Protein AF-A0A435GAH6-F1 (afdb_monomer_lite)

Radius of gyration: 14.96 Å; chains: 1; bounding box: 28×20×49 Å

Secondary structure (DSSP, 8-state):
--HHHHHHHHHHHHHHHHHHHHHHHHHHHHT-SS--HHHHHHHHHHHTTTGGGS-HHHHHHHHHHHHT-TT--HHHHHHHHT-

Foldseek 3Di:
DDPVVVVVVVVVVVLCPLLCQLLVLLVVVLPDPDDDPVSLVVNCVSNVVSVVSDDPVSLVSSLVSQVPRPDHNVVSNVVSVVD

Sequence (83 aa):
MSSSDFRQIAIRTEAGKAERLFRAAVSAFCSLTRPSRREIAQLEDLTLPLFDEVSVESRRYVAAALSECEYAPTALVRRLAEE

Structure (mmCIF, N/CA/C/O backbone):
data_AF-A0A435GAH6-F1
#
_entry.id   AF-A0A435GAH6-F1
#
loop_
_atom_site.group_PDB
_atom_site.id
_atom_site.type_symbol
_atom_site.label_atom_id
_atom_site.label_alt_id
_atom_site.label_comp_id
_atom_site.label_asym_id
_atom_site.label_entity_id
_atom_site.label_seq_id
_atom_site.pdbx_PDB_ins_code
_atom_site.Cartn_x
_atom_site.Cartn_y
_atom_site.Cartn_z
_atom_site.occupancy
_atom_site.B_iso_or_equiv
_atom_site.auth_seq_id
_atom_site.auth_comp_id
_atom_site.auth_asym_id
_atom_site.auth_atom_id
_atom_site.pdbx_PDB_model_num
ATOM 1 N N . MET A 1 1 ? -5.512 7.734 39.181 1.00 51.84 1 MET A N 1
ATOM 2 C CA . MET A 1 1 ? -5.579 7.398 37.740 1.00 51.84 1 MET A CA 1
ATOM 3 C C . MET A 1 1 ? -6.247 6.037 37.629 1.00 51.84 1 MET A C 1
ATOM 5 O O . MET A 1 1 ? -5.828 5.138 38.349 1.00 51.84 1 MET A O 1
ATOM 9 N N . SER A 1 2 ? -7.335 5.911 36.865 1.00 63.81 2 SER A N 1
ATOM 10 C CA . SER A 1 2 ? -8.175 4.703 36.842 1.00 63.81 2 SER A CA 1
ATOM 11 C C . SER A 1 2 ? -7.702 3.712 35.773 1.00 63.81 2 SER A C 1
ATOM 13 O O . SER A 1 2 ? -7.181 4.113 34.736 1.00 63.81 2 SER A O 1
ATOM 15 N N . SER A 1 3 ? -7.910 2.407 35.983 1.00 63.00 3 SER A N 1
ATOM 16 C CA . SER A 1 3 ? -7.596 1.358 34.991 1.00 63.00 3 SER A CA 1
ATOM 17 C C . SER A 1 3 ? -8.286 1.598 33.634 1.00 63.00 3 SER A C 1
ATOM 19 O O . SER A 1 3 ? -7.738 1.258 32.583 1.00 63.00 3 SER A O 1
ATOM 21 N N . SER A 1 4 ? -9.452 2.250 33.643 1.00 60.19 4 SER A N 1
ATOM 22 C CA . SER A 1 4 ? -10.197 2.632 32.438 1.00 60.19 4 SER A CA 1
ATOM 23 C C . SER A 1 4 ? -9.461 3.662 31.571 1.00 60.19 4 SER A C 1
ATOM 25 O O . SER A 1 4 ? -9.509 3.556 30.345 1.00 60.19 4 SER A O 1
ATOM 27 N N . ASP A 1 5 ? -8.722 4.593 32.186 1.00 53.78 5 ASP A N 1
ATOM 28 C CA . ASP A 1 5 ? -7.938 5.612 31.470 1.00 53.78 5 ASP A CA 1
ATOM 29 C C . ASP A 1 5 ? -6.785 4.954 30.692 1.00 53.78 5 ASP A C 1
ATOM 31 O O . ASP A 1 5 ? -6.539 5.267 29.526 1.00 53.78 5 ASP A O 1
ATOM 35 N N . PHE A 1 6 ? -6.126 3.960 31.299 1.00 58.25 6 PHE A N 1
ATOM 36 C CA . PHE A 1 6 ? -5.056 3.192 30.652 1.00 58.25 6 PHE A CA 1
ATOM 37 C C . PHE A 1 6 ? -5.560 2.367 29.464 1.00 58.25 6 PHE A C 1
ATOM 39 O O . PHE A 1 6 ? -4.894 2.306 28.429 1.00 58.25 6 PHE A O 1
ATOM 46 N N . ARG A 1 7 ? -6.753 1.769 29.571 1.00 54.31 7 ARG A N 1
ATOM 47 C CA . ARG A 1 7 ? -7.363 1.030 28.456 1.00 54.31 7 ARG A CA 1
ATOM 48 C C . ARG A 1 7 ? -7.720 1.950 27.291 1.00 54.31 7 ARG A C 1
ATOM 50 O O . ARG A 1 7 ? -7.470 1.582 26.150 1.00 54.31 7 ARG A O 1
ATOM 57 N N . GLN A 1 8 ? -8.230 3.155 27.550 1.00 55.19 8 GLN A N 1
ATOM 58 C CA . GLN A 1 8 ? -8.518 4.126 26.487 1.00 55.19 8 GLN A CA 1
ATOM 59 C C . GLN A 1 8 ? -7.260 4.599 25.748 1.00 55.19 8 GLN A C 1
ATOM 61 O O . GLN A 1 8 ? -7.296 4.762 24.528 1.00 55.19 8 GLN A O 1
ATOM 66 N N . ILE A 1 9 ? -6.141 4.780 26.452 1.00 57.91 9 ILE A N 1
ATOM 67 C CA . ILE A 1 9 ? -4.857 5.136 25.831 1.00 57.91 9 ILE A CA 1
ATOM 68 C C . ILE A 1 9 ? -4.342 3.983 24.960 1.00 57.91 9 ILE A C 1
ATOM 70 O O . ILE A 1 9 ? -3.947 4.212 23.816 1.00 57.91 9 ILE A O 1
ATOM 74 N N . ALA A 1 10 ? -4.398 2.743 25.453 1.00 57.56 10 ALA A N 1
ATOM 75 C CA . ALA A 1 10 ? -4.006 1.564 24.682 1.00 57.56 10 ALA A CA 1
ATOM 76 C C . ALA A 1 10 ? -4.871 1.390 23.420 1.00 57.56 10 ALA A C 1
ATOM 78 O O . ALA A 1 10 ? -4.330 1.222 22.332 1.00 57.56 10 ALA A O 1
ATOM 79 N N . ILE A 1 11 ? -6.194 1.550 23.531 1.00 56.62 11 ILE A N 1
ATOM 80 C CA . ILE A 1 11 ? -7.129 1.468 22.395 1.00 56.62 11 ILE A CA 1
ATOM 81 C C . ILE A 1 11 ? -6.833 2.548 21.344 1.00 56.62 11 ILE A C 1
ATOM 83 O O . ILE A 1 11 ? -6.803 2.249 20.155 1.00 56.62 11 ILE A O 1
ATOM 87 N N . ARG A 1 12 ? -6.544 3.791 21.756 1.00 58.34 12 ARG A N 1
ATOM 88 C CA . ARG A 1 12 ? -6.112 4.852 20.825 1.00 58.34 12 ARG A CA 1
ATOM 89 C C . ARG A 1 12 ? -4.772 4.538 20.155 1.00 58.34 12 ARG A C 1
ATOM 91 O O . ARG A 1 12 ? -4.556 4.914 19.007 1.00 58.34 12 ARG A O 1
ATOM 98 N N . THR A 1 13 ? -3.878 3.854 20.863 1.00 58.91 13 THR A N 1
ATOM 99 C CA . THR A 1 13 ? -2.556 3.474 20.350 1.00 58.91 13 THR A CA 1
ATOM 100 C C . THR A 1 13 ? -2.653 2.350 19.314 1.00 58.91 13 THR A C 1
ATOM 102 O O . THR A 1 13 ? -1.956 2.412 18.298 1.00 58.91 13 THR A O 1
ATOM 105 N N . GLU A 1 14 ? -3.534 1.373 19.545 1.00 60.66 14 GLU A N 1
ATOM 106 C CA . GLU A 1 14 ? -3.840 0.274 18.617 1.00 60.66 14 GLU A CA 1
ATOM 107 C C . GLU A 1 14 ? -4.611 0.770 17.386 1.00 60.66 14 GLU A C 1
ATOM 109 O O . GLU A 1 14 ? -4.227 0.444 16.267 1.00 60.66 14 GLU A O 1
ATOM 114 N N . ALA A 1 15 ? -5.602 1.656 17.558 1.00 61.41 15 ALA A N 1
ATOM 115 C CA . ALA A 1 15 ? -6.337 2.256 16.438 1.00 61.41 15 ALA A CA 1
ATOM 116 C C . ALA A 1 15 ? -5.417 3.024 15.466 1.00 61.41 15 ALA A C 1
ATOM 118 O O . ALA A 1 15 ? -5.653 3.046 14.265 1.00 61.41 15 ALA A O 1
ATOM 119 N N . GLY A 1 16 ? -4.326 3.616 15.965 1.00 83.38 16 GLY A N 1
ATOM 120 C CA . GLY A 1 16 ? -3.313 4.276 15.134 1.00 83.38 16 GLY A CA 1
ATOM 121 C C . GLY A 1 16 ? -2.161 3.369 14.687 1.00 83.38 16 GLY A C 1
ATOM 122 O O . GLY A 1 16 ? -1.208 3.852 14.073 1.00 83.38 16 GLY A O 1
ATOM 123 N N . LYS A 1 17 ? -2.154 2.083 15.049 1.00 90.31 17 LYS A N 1
ATOM 124 C CA . LYS A 1 17 ? -1.058 1.165 14.711 1.00 90.31 17 LYS A CA 1
ATOM 125 C C . LYS A 1 17 ? -1.123 0.738 13.249 1.00 90.31 17 LYS A C 1
ATOM 127 O O . LYS A 1 17 ? -0.107 0.871 12.573 1.00 90.31 17 LYS A O 1
ATOM 132 N N . ALA A 1 18 ? -2.292 0.300 12.775 1.00 93.69 18 ALA A N 1
ATOM 133 C CA . ALA A 1 18 ? -2.516 -0.029 11.365 1.00 93.69 18 ALA A CA 1
ATOM 134 C C . ALA A 1 18 ? -2.180 1.175 10.474 1.00 93.69 18 ALA A C 1
ATOM 136 O O . ALA A 1 18 ? -1.366 1.060 9.564 1.00 93.69 18 ALA A O 1
ATOM 137 N N . GLU A 1 19 ? -2.676 2.358 10.845 1.00 95.06 19 GLU A N 1
ATOM 138 C CA . GLU A 1 19 ? -2.409 3.627 10.157 1.00 95.06 19 GLU A CA 1
ATOM 139 C C . GLU A 1 19 ? -0.914 3.935 10.020 1.00 95.06 19 GLU A C 1
ATOM 141 O O . GLU A 1 19 ? -0.405 4.213 8.931 1.00 95.06 19 GLU A O 1
ATOM 146 N N . ARG A 1 20 ? -0.180 3.868 11.136 1.00 94.56 20 ARG A N 1
ATOM 147 C CA . ARG A 1 20 ? 1.262 4.136 11.141 1.00 94.56 20 ARG A CA 1
ATOM 148 C C . ARG A 1 20 ? 2.029 3.096 10.340 1.00 94.56 20 ARG A C 1
ATOM 150 O O . ARG A 1 20 ? 2.927 3.478 9.600 1.00 94.56 20 ARG A O 1
ATOM 157 N N . LEU A 1 21 ? 1.688 1.816 10.482 1.00 96.38 21 LEU A N 1
ATOM 158 C CA . LEU A 1 21 ? 2.365 0.729 9.781 1.00 96.38 21 LEU A CA 1
ATOM 159 C C . LEU A 1 21 ? 2.141 0.819 8.269 1.00 96.38 21 LEU A C 1
ATOM 161 O O . LEU A 1 21 ? 3.103 0.747 7.513 1.00 96.38 21 LEU A O 1
ATOM 165 N N . PHE A 1 22 ? 0.900 1.058 7.847 1.00 97.25 22 PHE A N 1
ATOM 166 C CA . PHE A 1 22 ? 0.517 1.199 6.446 1.00 97.25 22 PHE A CA 1
ATOM 167 C C . PHE A 1 22 ? 1.262 2.358 5.776 1.00 97.25 22 PHE A C 1
ATOM 169 O O . PHE A 1 22 ? 1.947 2.164 4.772 1.00 97.25 22 PHE A O 1
ATOM 176 N N . ARG A 1 23 ? 1.221 3.555 6.380 1.00 96.75 23 ARG A N 1
ATOM 177 C CA . ARG A 1 23 ? 1.923 4.729 5.838 1.00 96.75 23 ARG A CA 1
ATOM 178 C C . ARG A 1 23 ? 3.438 4.546 5.863 1.00 96.75 23 ARG A C 1
ATOM 180 O O . ARG A 1 23 ? 4.082 4.807 4.855 1.00 96.75 23 ARG A O 1
ATOM 187 N N . ALA A 1 24 ? 4.005 4.071 6.974 1.00 97.50 24 ALA A N 1
ATOM 188 C CA . ALA A 1 24 ? 5.451 3.908 7.104 1.00 97.50 24 ALA A CA 1
ATOM 189 C C . ALA A 1 24 ? 6.016 2.863 6.132 1.00 97.50 24 ALA A C 1
ATOM 191 O O . ALA A 1 24 ? 7.072 3.100 5.552 1.00 97.50 24 ALA A O 1
ATOM 192 N N . ALA A 1 25 ? 5.322 1.739 5.925 1.00 97.81 25 ALA A N 1
ATOM 193 C CA . ALA A 1 25 ? 5.748 0.708 4.983 1.00 97.81 25 ALA A CA 1
ATOM 194 C C . ALA A 1 25 ? 5.786 1.237 3.545 1.00 97.81 25 ALA A C 1
ATOM 196 O O . ALA A 1 25 ? 6.774 1.028 2.843 1.00 97.81 25 ALA A O 1
ATOM 197 N N . VAL A 1 26 ? 4.756 1.983 3.132 1.00 97.88 26 VAL A N 1
ATOM 198 C CA . VAL A 1 26 ? 4.715 2.611 1.805 1.00 97.88 26 VAL A CA 1
ATOM 199 C C . VAL A 1 26 ? 5.800 3.677 1.672 1.00 97.88 26 VAL A C 1
ATOM 201 O O . VAL A 1 26 ? 6.541 3.658 0.695 1.00 97.88 26 VAL A O 1
ATOM 204 N N . SER A 1 27 ? 5.965 4.566 2.658 1.00 96.75 27 SER A N 1
ATOM 205 C CA . SER A 1 27 ? 7.031 5.577 2.632 1.00 96.75 27 SER A CA 1
ATOM 206 C C . SER A 1 27 ? 8.423 4.945 2.545 1.00 96.75 27 SER A C 1
ATOM 208 O O . SER A 1 27 ? 9.270 5.422 1.792 1.00 96.75 27 SER A O 1
ATOM 210 N N . ALA A 1 28 ? 8.663 3.862 3.290 1.00 96.81 28 ALA A N 1
ATOM 211 C CA . ALA A 1 28 ? 9.920 3.125 3.241 1.00 96.81 28 ALA A CA 1
ATOM 212 C C . ALA A 1 28 ? 10.126 2.464 1.873 1.00 96.81 28 ALA A C 1
ATOM 214 O O . ALA A 1 28 ? 11.208 2.573 1.301 1.00 96.81 28 ALA A O 1
ATOM 215 N N . PHE A 1 29 ? 9.092 1.843 1.308 1.00 97.69 29 PHE A N 1
ATOM 216 C CA . PHE A 1 29 ? 9.162 1.245 -0.021 1.00 97.69 29 PHE A CA 1
ATOM 217 C C . PHE A 1 29 ? 9.447 2.281 -1.115 1.00 97.69 29 PHE A C 1
ATOM 219 O O . PHE A 1 29 ? 10.324 2.052 -1.941 1.00 97.69 29 PHE A O 1
ATOM 226 N N . CYS A 1 30 ? 8.792 3.446 -1.090 1.00 96.06 30 CYS A N 1
ATOM 227 C CA . CYS A 1 30 ? 9.041 4.515 -2.063 1.00 96.06 30 CYS A CA 1
ATOM 228 C C . CYS A 1 30 ? 10.469 5.087 -1.986 1.00 96.06 30 CYS A C 1
ATOM 230 O O . CYS A 1 30 ? 10.912 5.736 -2.928 1.00 96.06 30 CYS A O 1
ATOM 232 N N . SER A 1 31 ? 11.211 4.841 -0.898 1.00 95.12 31 SER A N 1
ATOM 233 C CA . SER A 1 31 ? 12.633 5.204 -0.805 1.00 95.12 31 SER A CA 1
ATOM 234 C C . SER A 1 31 ? 13.572 4.221 -1.522 1.00 95.12 31 SER A C 1
ATOM 236 O O . SER A 1 31 ? 14.752 4.520 -1.714 1.00 95.12 31 SER A O 1
ATOM 238 N N . LEU A 1 32 ? 13.068 3.054 -1.945 1.00 95.06 32 LEU A N 1
ATOM 239 C CA . LEU A 1 32 ? 13.835 2.066 -2.696 1.00 95.06 32 LEU A CA 1
ATOM 240 C C . LEU A 1 32 ? 13.968 2.509 -4.154 1.00 95.06 32 LEU A C 1
ATOM 242 O O . LEU A 1 32 ? 12.985 2.645 -4.873 1.00 95.06 32 LEU A O 1
ATOM 246 N N . THR A 1 33 ? 15.202 2.673 -4.626 1.00 92.44 33 THR A N 1
ATOM 247 C CA . THR A 1 33 ? 15.461 3.103 -6.011 1.00 92.44 33 THR A CA 1
ATOM 248 C C . THR A 1 33 ? 15.050 2.047 -7.042 1.00 92.44 33 THR A C 1
ATOM 250 O O . THR A 1 33 ? 14.622 2.386 -8.139 1.00 92.44 33 THR A O 1
ATOM 253 N N . ARG A 1 34 ? 15.225 0.759 -6.716 1.00 94.62 34 ARG A N 1
ATOM 254 C CA . ARG A 1 34 ? 14.899 -0.387 -7.583 1.00 94.62 34 ARG A CA 1
ATOM 255 C C . ARG A 1 34 ? 14.439 -1.570 -6.728 1.00 94.62 34 ARG A C 1
ATOM 257 O O . ARG A 1 34 ? 15.243 -2.469 -6.473 1.00 94.62 34 ARG A O 1
ATOM 264 N N . PRO A 1 35 ? 13.192 -1.555 -6.233 1.00 95.38 35 PRO A N 1
ATOM 265 C CA . PRO A 1 35 ? 12.678 -2.646 -5.423 1.00 95.38 35 PRO A CA 1
ATOM 266 C C . PRO A 1 35 ? 12.628 -3.943 -6.237 1.00 95.38 35 PRO A C 1
ATOM 268 O O . PRO A 1 35 ? 12.245 -3.981 -7.408 1.00 95.38 35 PRO A O 1
ATOM 271 N N . SER A 1 36 ? 13.028 -5.036 -5.603 1.00 97.69 36 SER A N 1
ATOM 272 C CA . SER A 1 36 ? 12.916 -6.382 -6.144 1.00 97.69 36 SER A CA 1
ATOM 273 C C . SER A 1 36 ? 11.460 -6.846 -6.174 1.00 97.69 36 SER A C 1
ATOM 275 O O . SER A 1 36 ? 10.609 -6.391 -5.410 1.00 97.69 36 SER A O 1
ATOM 277 N N . ARG A 1 37 ? 11.175 -7.860 -7.001 1.00 97.25 37 ARG A N 1
ATOM 278 C CA . ARG A 1 37 ? 9.853 -8.515 -7.022 1.00 97.25 37 ARG A CA 1
ATOM 279 C C . ARG A 1 37 ? 9.429 -9.036 -5.646 1.00 97.25 37 ARG A C 1
ATOM 281 O O . ARG A 1 37 ? 8.244 -9.041 -5.340 1.00 97.25 37 ARG A O 1
ATOM 288 N N . ARG A 1 38 ? 10.393 -9.468 -4.824 1.00 98.00 38 ARG A N 1
ATOM 289 C CA . ARG A 1 38 ? 10.135 -9.934 -3.459 1.00 98.00 38 ARG A CA 1
ATOM 290 C C . ARG A 1 38 ? 9.724 -8.786 -2.540 1.00 98.00 38 ARG A C 1
ATOM 292 O O . ARG A 1 38 ? 8.787 -8.966 -1.780 1.00 98.00 38 ARG A O 1
ATOM 299 N N . GLU A 1 39 ? 10.397 -7.641 -2.605 1.00 97.94 39 GLU A N 1
ATOM 300 C CA . GLU A 1 39 ? 10.045 -6.467 -1.790 1.00 97.94 39 GLU A CA 1
ATOM 301 C C . GLU A 1 39 ? 8.667 -5.915 -2.162 1.00 97.94 39 GLU A C 1
ATOM 303 O O . GLU A 1 39 ? 7.902 -5.556 -1.273 1.00 97.94 39 GLU A O 1
ATOM 308 N N . ILE A 1 40 ? 8.318 -5.926 -3.455 1.00 98.44 40 ILE A N 1
ATOM 309 C CA . ILE A 1 40 ? 6.969 -5.579 -3.924 1.00 98.44 40 ILE A CA 1
ATOM 310 C C . ILE A 1 40 ? 5.930 -6.519 -3.302 1.00 98.44 40 ILE A C 1
ATOM 312 O O . ILE A 1 40 ? 4.991 -6.050 -2.665 1.00 98.44 40 ILE A O 1
ATOM 316 N N . ALA A 1 41 ? 6.128 -7.835 -3.427 1.00 98.25 41 ALA A N 1
ATOM 317 C CA . ALA A 1 41 ? 5.205 -8.821 -2.867 1.00 98.25 41 ALA A CA 1
ATOM 318 C C . ALA A 1 41 ? 5.086 -8.696 -1.339 1.00 98.25 41 ALA A C 1
ATOM 320 O O . ALA A 1 41 ? 3.987 -8.714 -0.804 1.00 98.25 41 ALA A O 1
ATOM 321 N N . GLN A 1 42 ? 6.20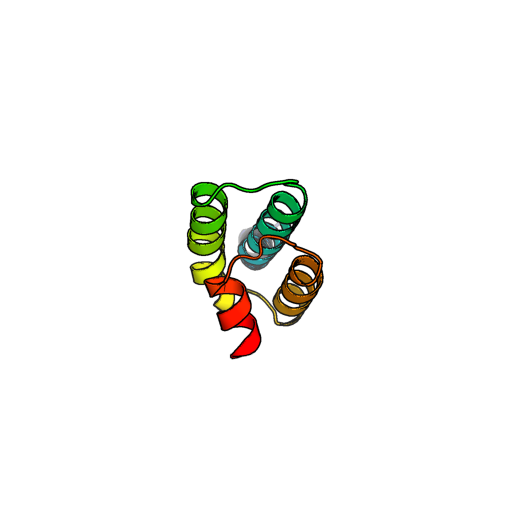1 -8.486 -0.632 1.00 98.25 42 GLN A N 1
ATOM 322 C CA . GLN A 1 42 ? 6.195 -8.297 0.821 1.00 98.25 42 GLN A CA 1
ATOM 323 C C . GLN A 1 42 ? 5.458 -7.026 1.251 1.00 98.25 42 GLN A C 1
ATOM 325 O O . GLN A 1 42 ? 4.792 -7.036 2.287 1.00 98.25 42 GLN A O 1
ATOM 330 N N . LEU A 1 43 ? 5.564 -5.938 0.481 1.00 98.50 43 LEU A N 1
ATOM 331 C CA . LEU A 1 43 ? 4.772 -4.741 0.737 1.00 98.50 43 LEU A CA 1
ATOM 332 C C . LEU A 1 43 ? 3.280 -5.036 0.558 1.00 98.50 43 LEU A C 1
ATOM 334 O O . LEU A 1 43 ? 2.483 -4.642 1.407 1.00 98.50 43 LEU A O 1
ATOM 338 N N . GLU A 1 44 ? 2.891 -5.713 -0.521 1.00 98.31 44 GLU A N 1
ATOM 339 C CA . GLU A 1 44 ? 1.491 -6.063 -0.794 1.00 98.31 44 GLU A CA 1
ATOM 340 C C . GLU A 1 44 ? 0.921 -6.996 0.280 1.00 98.31 44 GLU A C 1
ATOM 342 O O . GLU A 1 44 ? -0.137 -6.704 0.837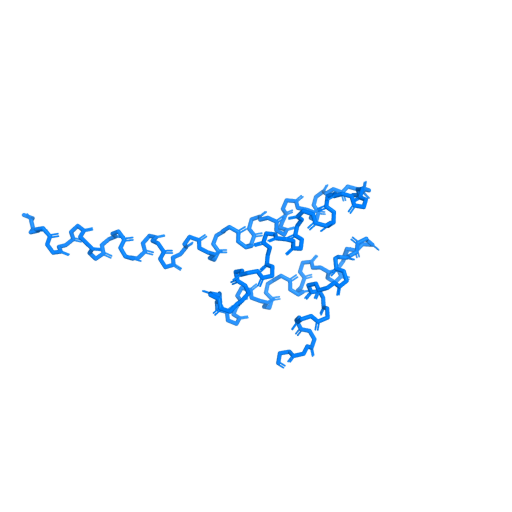 1.00 98.31 44 GLU A O 1
ATOM 347 N N . ASP A 1 45 ? 1.661 -8.041 0.653 1.00 98.31 45 ASP A N 1
ATOM 348 C CA . ASP A 1 45 ? 1.300 -8.978 1.722 1.00 98.31 45 ASP A CA 1
ATOM 349 C C . ASP A 1 45 ? 1.086 -8.266 3.067 1.00 98.31 45 ASP A C 1
ATOM 351 O O . ASP A 1 45 ? 0.242 -8.674 3.865 1.00 98.31 45 ASP A O 1
ATOM 355 N N . LEU A 1 46 ? 1.834 -7.188 3.329 1.00 97.81 46 LEU A N 1
ATOM 356 C CA . LEU A 1 46 ? 1.692 -6.377 4.537 1.00 97.81 46 LEU A CA 1
ATOM 357 C C . LEU A 1 46 ? 0.518 -5.394 4.459 1.00 97.81 46 LEU A C 1
ATOM 359 O O . LEU A 1 46 ? -0.179 -5.179 5.448 1.00 97.81 46 LEU A O 1
ATOM 363 N N . THR A 1 47 ? 0.335 -4.735 3.318 1.00 97.81 47 THR A N 1
ATOM 364 C CA . THR A 1 47 ? -0.567 -3.580 3.191 1.00 97.81 47 THR A CA 1
ATOM 365 C C . THR A 1 47 ? -1.996 -3.974 2.846 1.00 97.81 47 THR A C 1
ATOM 367 O O . THR A 1 47 ? -2.922 -3.348 3.357 1.00 97.81 47 THR A O 1
ATOM 370 N N . LEU A 1 48 ? -2.206 -5.020 2.041 1.00 98.19 48 LEU A N 1
ATOM 371 C CA . LEU A 1 48 ? -3.547 -5.456 1.642 1.00 98.19 48 LEU A CA 1
ATOM 372 C C . LEU A 1 48 ? -4.425 -5.875 2.835 1.00 98.19 48 LEU A C 1
ATOM 374 O O . LEU A 1 48 ? -5.576 -5.443 2.869 1.00 98.19 48 LEU A O 1
ATOM 378 N N . PRO A 1 49 ? -3.928 -6.622 3.844 1.00 97.12 49 PRO A N 1
ATOM 379 C CA . PRO A 1 49 ? -4.729 -6.943 5.027 1.00 97.12 49 PRO A CA 1
ATOM 380 C C . PRO A 1 49 ? -5.092 -5.718 5.875 1.00 97.12 49 PRO A C 1
ATOM 382 O O . PRO A 1 49 ? -6.128 -5.714 6.526 1.00 97.12 49 PRO A O 1
ATOM 385 N N . LEU A 1 50 ? -4.256 -4.675 5.862 1.00 96.38 50 LEU A N 1
ATOM 386 C CA . LEU A 1 50 ? -4.469 -3.450 6.642 1.00 96.38 50 LEU A CA 1
ATOM 387 C C . LEU A 1 50 ? -5.388 -2.445 5.937 1.00 96.38 50 LEU A C 1
ATOM 389 O O . LEU A 1 50 ? -5.799 -1.464 6.551 1.00 96.38 50 LEU A O 1
ATOM 393 N N . PHE A 1 51 ? -5.688 -2.652 4.654 1.00 96.69 51 PHE A N 1
ATOM 394 C CA . PHE A 1 51 ? -6.345 -1.662 3.804 1.00 96.69 51 PHE A CA 1
ATOM 395 C C . PHE A 1 51 ? -7.716 -1.218 4.333 1.00 96.69 51 PHE A C 1
ATOM 397 O O . PHE A 1 51 ? -8.024 -0.027 4.333 1.00 96.69 51 PHE A O 1
ATOM 404 N N . ASP A 1 52 ? -8.519 -2.166 4.819 1.00 95.12 52 ASP A N 1
ATOM 405 C CA . ASP A 1 52 ? -9.859 -1.889 5.349 1.00 95.12 52 ASP A CA 1
ATOM 406 C C . ASP A 1 52 ? -9.819 -1.391 6.813 1.00 95.12 52 ASP A C 1
ATOM 408 O O . ASP A 1 52 ? -10.819 -0.896 7.333 1.00 95.12 52 ASP A O 1
ATOM 412 N N . GLU A 1 53 ? -8.659 -1.478 7.475 1.00 94.75 53 GLU A N 1
ATOM 413 C CA . GLU A 1 53 ? -8.436 -0.997 8.846 1.00 94.75 53 GLU A CA 1
ATOM 414 C C . GLU A 1 53 ? -7.952 0.463 8.901 1.00 94.75 53 GLU A C 1
ATOM 416 O O . GLU A 1 53 ? -7.879 1.049 9.983 1.00 94.75 53 GLU A O 1
ATOM 421 N N . VAL A 1 54 ? -7.620 1.063 7.752 1.00 95.31 54 VAL A N 1
ATOM 422 C CA . VAL A 1 54 ? -7.099 2.432 7.663 1.00 95.31 54 VAL A CA 1
ATOM 423 C C . VAL A 1 54 ? -8.120 3.428 7.114 1.00 95.31 54 VAL A C 1
ATOM 425 O O . VAL A 1 54 ? -8.988 3.141 6.280 1.00 95.31 54 VAL A O 1
ATOM 428 N N . SER A 1 55 ? -8.000 4.667 7.573 1.00 94.75 55 SER A N 1
ATOM 429 C CA . SER A 1 55 ? -8.816 5.782 7.120 1.00 94.75 55 SER A CA 1
ATOM 430 C C . SER A 1 55 ? -8.621 6.068 5.631 1.00 94.75 55 SER A C 1
ATOM 432 O O . SER A 1 55 ? -7.587 5.784 5.019 1.00 94.75 55 SER A O 1
ATOM 434 N N . VAL A 1 56 ? -9.633 6.704 5.044 1.00 95.94 56 VAL A N 1
ATOM 435 C CA . VAL A 1 56 ? -9.570 7.207 3.664 1.00 95.94 56 VAL A CA 1
ATOM 436 C C . VAL A 1 56 ? -8.413 8.205 3.496 1.00 95.94 56 VAL A C 1
ATOM 438 O O . VAL A 1 56 ? -7.799 8.280 2.437 1.00 95.94 56 VAL A O 1
ATOM 441 N N . GLU A 1 57 ? -8.069 8.968 4.539 1.00 95.31 57 GLU A N 1
ATOM 442 C CA . GLU A 1 57 ? -6.941 9.904 4.495 1.00 95.31 57 GLU A CA 1
ATOM 443 C C . GLU A 1 57 ? -5.603 9.180 4.294 1.00 95.31 57 GLU A C 1
ATOM 445 O O . GLU A 1 57 ? -4.809 9.576 3.438 1.00 95.31 57 GLU A O 1
ATOM 450 N N . SER A 1 58 ? -5.370 8.080 5.010 1.00 95.75 58 SER A N 1
ATOM 451 C CA . SER A 1 58 ? -4.166 7.266 4.823 1.00 95.75 58 SER A CA 1
ATOM 452 C C . SER A 1 58 ? -4.120 6.580 3.465 1.00 95.75 58 SER A C 1
ATOM 454 O O . SER A 1 58 ? -3.051 6.526 2.855 1.00 95.75 58 SER A O 1
ATOM 456 N N . ARG A 1 59 ? -5.262 6.117 2.945 1.00 97.94 59 ARG A N 1
ATOM 457 C CA . ARG A 1 59 ? -5.357 5.571 1.581 1.00 97.94 59 ARG A CA 1
ATOM 458 C C . ARG A 1 59 ? -5.013 6.619 0.526 1.00 97.94 59 ARG A C 1
ATOM 460 O O . ARG A 1 59 ? -4.177 6.355 -0.334 1.00 97.94 59 ARG A O 1
ATOM 467 N N . ARG A 1 60 ? -5.530 7.846 0.660 1.00 97.50 60 ARG A N 1
ATOM 468 C CA . ARG A 1 60 ? -5.155 8.984 -0.202 1.00 97.50 60 ARG A CA 1
ATOM 469 C C . ARG A 1 60 ? -3.671 9.321 -0.117 1.00 97.50 60 ARG A C 1
ATOM 471 O O . ARG A 1 60 ? -3.048 9.555 -1.147 1.00 97.50 60 ARG A O 1
ATOM 478 N N . TYR A 1 61 ? -3.099 9.329 1.088 1.00 96.19 61 TYR A N 1
ATOM 479 C CA . TYR A 1 61 ? -1.663 9.545 1.269 1.00 96.19 61 TYR A CA 1
ATOM 480 C C . TYR A 1 61 ? -0.837 8.492 0.520 1.00 96.19 61 TYR A C 1
ATOM 482 O O . TYR A 1 61 ? 0.111 8.838 -0.178 1.00 96.19 61 TYR A O 1
ATOM 490 N N . VAL A 1 62 ? -1.211 7.2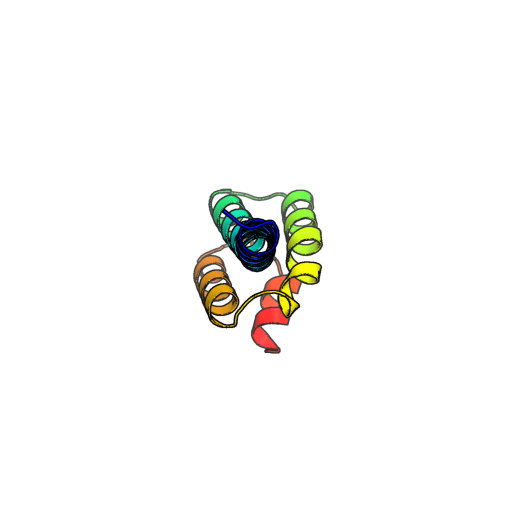17 0.638 1.00 97.69 62 VAL A N 1
ATOM 491 C CA . VAL A 1 62 ? -0.525 6.115 -0.045 1.00 97.69 62 VAL A CA 1
ATOM 492 C C . VAL A 1 62 ? -0.699 6.196 -1.560 1.00 97.69 62 VAL A C 1
ATOM 494 O O . VAL A 1 62 ? 0.285 6.054 -2.276 1.00 97.69 62 VAL A O 1
ATOM 497 N N . ALA A 1 63 ? -1.900 6.494 -2.059 1.00 97.75 63 ALA A N 1
ATOM 498 C CA . ALA A 1 63 ? -2.133 6.697 -3.489 1.00 97.75 63 ALA A CA 1
ATOM 499 C C . ALA A 1 63 ? -1.245 7.814 -4.060 1.00 97.75 63 ALA A C 1
ATOM 501 O O . ALA A 1 63 ? -0.653 7.648 -5.125 1.00 97.75 63 ALA A O 1
ATOM 502 N N . ALA A 1 64 ? -1.099 8.922 -3.327 1.00 97.38 64 ALA A N 1
ATOM 503 C CA . ALA A 1 64 ? -0.199 10.006 -3.704 1.00 97.38 64 ALA A CA 1
ATOM 504 C C . ALA A 1 64 ? 1.278 9.581 -3.664 1.00 97.38 64 ALA A C 1
ATOM 506 O O . ALA A 1 64 ? 2.022 9.896 -4.580 1.00 97.38 64 ALA A O 1
ATOM 507 N N . ALA A 1 65 ? 1.708 8.833 -2.645 1.00 96.12 65 ALA A N 1
ATOM 508 C CA . ALA A 1 65 ? 3.091 8.361 -2.552 1.00 96.12 65 ALA A CA 1
ATOM 509 C C . ALA A 1 65 ? 3.461 7.361 -3.665 1.00 96.12 65 ALA A C 1
ATOM 511 O O . ALA A 1 65 ? 4.612 7.311 -4.095 1.00 96.12 65 ALA A O 1
ATOM 512 N N . LEU A 1 66 ? 2.501 6.554 -4.122 1.00 96.69 66 LEU A N 1
ATOM 513 C CA . LEU A 1 66 ? 2.713 5.553 -5.168 1.00 96.69 66 LEU A CA 1
ATOM 514 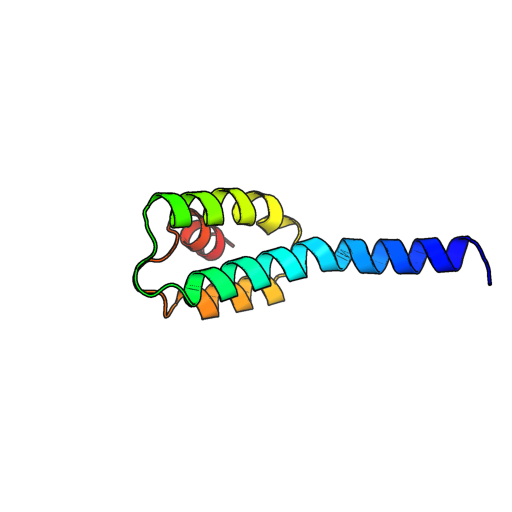C C . LEU A 1 66 ? 2.624 6.122 -6.588 1.00 96.69 66 LEU A C 1
ATOM 516 O O . LEU A 1 66 ? 3.140 5.487 -7.505 1.00 96.69 66 LEU A O 1
ATOM 520 N N . SER A 1 67 ? 2.009 7.291 -6.794 1.00 95.50 67 SER A N 1
ATOM 521 C CA . SER A 1 67 ? 1.885 7.893 -8.132 1.00 95.50 67 SER A CA 1
ATOM 522 C C . SER A 1 67 ? 3.239 8.275 -8.741 1.00 95.50 67 SER A C 1
ATOM 524 O O . SER A 1 67 ? 3.382 8.295 -9.962 1.00 95.50 67 SER A O 1
ATOM 526 N N . GLU A 1 68 ? 4.23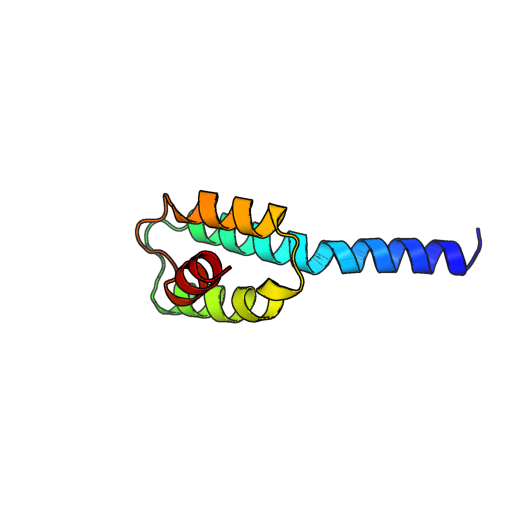6 8.527 -7.893 1.00 90.25 68 GLU A N 1
ATOM 527 C CA . GLU A 1 68 ? 5.614 8.842 -8.278 1.00 90.25 68 GLU A CA 1
ATOM 528 C C . GLU A 1 68 ? 6.526 7.599 -8.292 1.00 90.25 68 GLU A C 1
ATOM 530 O O . GLU A 1 68 ? 7.719 7.697 -8.577 1.00 90.25 68 GLU A O 1
ATOM 535 N N . CYS A 1 69 ? 5.991 6.411 -7.986 1.00 92.81 69 CYS A N 1
ATOM 536 C CA . CYS A 1 69 ? 6.773 5.184 -7.894 1.00 92.81 69 CYS A CA 1
ATOM 537 C C . CYS A 1 69 ? 6.883 4.483 -9.258 1.00 92.81 69 CYS A C 1
ATOM 539 O O . CYS A 1 69 ? 5.899 3.965 -9.783 1.00 92.81 69 CYS A O 1
ATOM 541 N N . GLU A 1 70 ? 8.100 4.398 -9.807 1.00 93.25 70 GLU A N 1
ATOM 542 C CA . GLU A 1 70 ? 8.373 3.709 -11.083 1.00 93.25 70 GLU A CA 1
ATOM 543 C C . GLU A 1 70 ? 8.003 2.212 -11.036 1.00 93.25 70 GLU A C 1
ATOM 545 O O . GLU A 1 70 ? 7.496 1.658 -12.011 1.00 93.25 70 GLU A O 1
ATOM 550 N N . TYR A 1 71 ? 8.213 1.562 -9.887 1.00 94.50 71 TYR A N 1
ATOM 551 C CA . TYR A 1 71 ? 7.980 0.130 -9.672 1.00 94.50 71 TYR A CA 1
ATOM 552 C C . TYR A 1 71 ? 6.836 -0.097 -8.676 1.00 94.50 71 TYR A C 1
ATOM 554 O O . TYR A 1 71 ? 7.028 -0.677 -7.606 1.00 94.50 71 TYR A O 1
ATOM 562 N N . ALA A 1 72 ? 5.645 0.398 -9.013 1.00 94.44 72 ALA A N 1
ATOM 563 C CA . ALA A 1 72 ? 4.507 0.393 -8.100 1.00 94.44 72 ALA A CA 1
ATOM 564 C C . ALA A 1 72 ? 3.932 -1.023 -7.814 1.00 94.44 72 ALA A C 1
ATOM 566 O O . ALA A 1 72 ? 3.817 -1.847 -8.731 1.00 94.44 72 ALA A O 1
ATOM 567 N N . PRO A 1 73 ? 3.500 -1.302 -6.564 1.00 97.31 73 PRO A N 1
ATOM 568 C CA . PRO A 1 73 ? 2.822 -2.543 -6.177 1.00 97.31 73 PRO A CA 1
ATOM 569 C C . PRO A 1 73 ? 1.426 -2.620 -6.812 1.00 97.31 73 PRO A C 1
ATOM 571 O O . PRO A 1 73 ? 0.485 -1.937 -6.401 1.00 97.31 73 PRO A O 1
ATOM 574 N N . THR A 1 74 ? 1.294 -3.433 -7.860 1.00 97.62 74 THR A N 1
ATOM 575 C CA . THR A 1 74 ? 0.108 -3.456 -8.729 1.00 97.62 74 THR A CA 1
ATOM 576 C C . T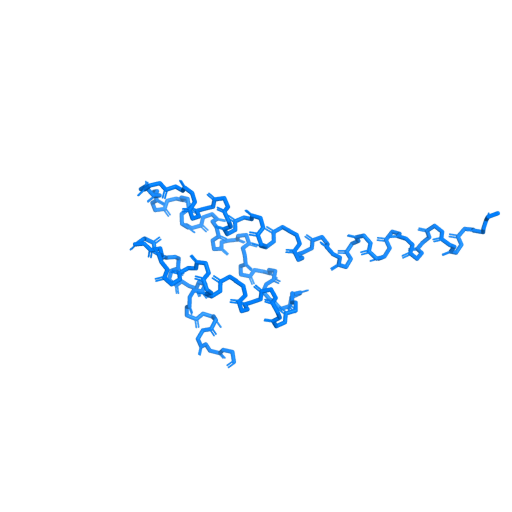HR A 1 74 ? -1.169 -3.862 -7.992 1.00 97.62 74 THR A C 1
ATOM 578 O O . THR A 1 74 ? -2.223 -3.287 -8.260 1.00 97.62 74 THR A O 1
ATOM 581 N N . ALA A 1 75 ? -1.109 -4.820 -7.065 1.00 98.00 75 ALA A N 1
ATOM 582 C CA . ALA A 1 75 ? -2.286 -5.267 -6.324 1.00 98.00 75 ALA A CA 1
ATOM 583 C C . ALA A 1 75 ? -2.805 -4.165 -5.393 1.00 98.00 75 ALA A C 1
ATOM 585 O O . ALA A 1 75 ? -4.009 -3.912 -5.346 1.00 98.00 75 ALA A O 1
ATOM 586 N N . LEU A 1 76 ? -1.897 -3.460 -4.713 1.00 97.94 76 LEU A N 1
ATOM 587 C CA . LEU A 1 76 ? -2.254 -2.339 -3.845 1.00 97.94 76 LEU A CA 1
ATOM 588 C C . LEU A 1 76 ? -2.796 -1.149 -4.649 1.00 97.94 76 LEU A C 1
ATOM 590 O O . LEU A 1 76 ? -3.831 -0.594 -4.287 1.00 97.94 76 LEU A O 1
ATOM 594 N N . VAL A 1 77 ? -2.150 -0.784 -5.764 1.00 97.88 77 VAL A N 1
ATOM 595 C CA . VAL A 1 77 ? -2.626 0.292 -6.656 1.00 97.88 77 VAL A CA 1
ATOM 596 C C . VAL A 1 77 ? -4.016 -0.022 -7.198 1.00 97.88 77 VAL A C 1
ATOM 598 O O . VAL A 1 77 ? -4.893 0.839 -7.193 1.00 97.88 77 VAL A O 1
ATOM 601 N N . ARG A 1 78 ? -4.246 -1.265 -7.627 1.00 98.00 78 ARG A N 1
ATOM 602 C CA . ARG A 1 78 ? -5.561 -1.697 -8.094 1.00 98.00 78 ARG A CA 1
ATOM 603 C C . ARG A 1 78 ? -6.608 -1.593 -6.987 1.00 98.00 78 ARG A C 1
ATOM 605 O O . ARG A 1 78 ? -7.692 -1.085 -7.244 1.00 98.00 78 ARG A O 1
ATOM 612 N N . ARG A 1 79 ? -6.280 -2.017 -5.765 1.00 97.75 79 ARG A N 1
ATOM 613 C CA . ARG A 1 79 ? -7.197 -1.924 -4.623 1.00 97.75 79 ARG A CA 1
ATOM 614 C C . ARG A 1 79 ? -7.563 -0.475 -4.284 1.00 97.75 79 ARG A C 1
ATOM 616 O O . ARG A 1 79 ? -8.719 -0.217 -3.983 1.00 97.75 79 ARG A O 1
ATOM 623 N N . LEU A 1 80 ? -6.613 0.459 -4.387 1.00 96.75 80 LEU A N 1
ATOM 624 C CA . LEU A 1 80 ? -6.858 1.902 -4.239 1.00 96.75 80 LEU A CA 1
ATOM 625 C C . LEU A 1 80 ? -7.751 2.470 -5.349 1.00 96.75 80 LEU A C 1
ATOM 627 O O . LEU A 1 80 ? -8.530 3.380 -5.102 1.00 96.75 80 LEU A O 1
ATOM 631 N N . ALA A 1 81 ? -7.631 1.956 -6.574 1.00 96.06 81 ALA A N 1
ATOM 632 C CA . ALA A 1 81 ? -8.446 2.398 -7.704 1.00 96.06 81 ALA A CA 1
ATOM 633 C C . ALA A 1 81 ? -9.885 1.850 -7.673 1.00 96.06 81 ALA A C 1
ATOM 635 O O . ALA A 1 81 ? -10.763 2.416 -8.319 1.00 96.06 81 ALA A O 1
ATOM 636 N N . GLU A 1 82 ? -10.113 0.746 -6.957 1.00 94.56 82 GLU A N 1
ATOM 637 C CA . GLU A 1 82 ? -11.425 0.117 -6.751 1.00 94.56 82 GLU A CA 1
ATOM 638 C C . GLU A 1 82 ? -12.176 0.667 -5.516 1.00 94.56 82 GLU A C 1
ATOM 640 O O . GLU A 1 82 ? -13.242 0.145 -5.188 1.00 94.56 82 GLU A O 1
ATOM 645 N N . GLU A 1 83 ? -11.619 1.673 -4.824 1.00 75.94 83 GLU A N 1
ATOM 646 C CA . GLU A 1 83 ? -12.226 2.328 -3.649 1.00 75.94 83 GLU A CA 1
ATOM 647 C C . GLU A 1 83 ? -13.535 3.075 -3.962 1.00 75.94 83 GLU A C 1
ATOM 649 O O . GLU A 1 83 ? -13.613 3.773 -5.001 1.00 75.94 83 GLU A O 1
#

pLDDT: mean 89.04, std 14.91, range [51.84, 98.5]